Protein AF-A0A3A8ZUW0-F1 (afdb_monomer_lite)

Radius of gyration: 16.59 Å; chains: 1; bounding box: 39×33×48 Å

Structure (mmCIF, N/CA/C/O backbone):
data_AF-A0A3A8ZUW0-F1
#
_entry.id   AF-A0A3A8ZUW0-F1
#
loop_
_atom_site.group_PDB
_atom_site.id
_atom_site.type_symbol
_atom_site.label_atom_id
_atom_site.label_alt_id
_atom_site.label_comp_id
_atom_site.label_asym_id
_atom_site.label_entity_id
_atom_site.label_seq_id
_atom_site.pdbx_PDB_ins_code
_atom_site.Cartn_x
_atom_site.Cartn_y
_atom_site.Cartn_z
_atom_site.occupancy
_atom_site.B_iso_or_equiv
_atom_site.auth_seq_id
_atom_site.auth_comp_id
_atom_site.auth_asym_id
_atom_site.auth_atom_id
_atom_site.pdbx_PDB_model_num
ATOM 1 N N . MET A 1 1 ? -10.966 -3.319 -2.974 1.00 93.00 1 MET A N 1
ATOM 2 C CA . MET A 1 1 ? -10.684 -1.971 -3.517 1.00 93.00 1 MET A CA 1
ATOM 3 C C . MET A 1 1 ? -9.186 -1.749 -3.432 1.00 93.00 1 MET A C 1
ATOM 5 O O . MET A 1 1 ? -8.599 -2.218 -2.466 1.00 93.00 1 MET A O 1
ATOM 9 N N . ILE A 1 2 ? -8.582 -1.100 -4.422 1.00 94.94 2 ILE A N 1
ATOM 10 C CA . ILE A 1 2 ? -7.163 -0.735 -4.440 1.00 94.94 2 ILE A CA 1
ATOM 11 C C . ILE A 1 2 ? -7.090 0.783 -4.567 1.00 94.94 2 ILE A C 1
ATOM 13 O O . ILE A 1 2 ? -7.615 1.335 -5.532 1.00 94.94 2 ILE A O 1
ATOM 17 N N . PHE A 1 3 ? -6.463 1.436 -3.591 1.00 94.12 3 PHE A N 1
ATOM 18 C CA . PHE A 1 3 ? -6.189 2.869 -3.630 1.00 94.12 3 PHE A CA 1
ATOM 19 C C . PHE A 1 3 ? -4.842 3.101 -4.308 1.00 94.12 3 PHE A C 1
ATOM 21 O O . PHE A 1 3 ? -3.834 2.529 -3.894 1.00 94.12 3 PHE A O 1
ATOM 28 N N . VAL A 1 4 ? -4.818 3.937 -5.341 1.00 92.69 4 VAL A N 1
ATOM 29 C CA . VAL A 1 4 ? -3.590 4.313 -6.044 1.00 92.69 4 VAL A CA 1
ATOM 30 C C . VAL A 1 4 ? -3.193 5.713 -5.600 1.00 92.69 4 VAL A C 1
ATOM 32 O O . VAL A 1 4 ? -3.929 6.664 -5.848 1.00 92.69 4 VAL A O 1
ATOM 35 N N . GLY A 1 5 ? -2.033 5.824 -4.946 1.00 88.69 5 GLY A N 1
ATOM 36 C CA . GLY A 1 5 ? -1.488 7.099 -4.473 1.00 88.69 5 GLY A CA 1
ATOM 37 C C . GLY A 1 5 ? -1.365 8.121 -5.601 1.00 88.69 5 GLY A C 1
ATOM 38 O O . GLY A 1 5 ? -0.779 7.792 -6.631 1.00 88.69 5 GLY A O 1
ATOM 39 N N . GLU A 1 6 ? -1.863 9.338 -5.407 1.00 86.69 6 GLU A N 1
ATOM 40 C CA . GLU A 1 6 ? -1.878 10.402 -6.433 1.00 86.69 6 GLU A CA 1
ATOM 41 C C . GLU A 1 6 ? -0.591 11.242 -6.498 1.00 86.69 6 GLU A C 1
ATOM 43 O O . GLU A 1 6 ? -0.394 12.016 -7.428 1.00 86.69 6 GLU A O 1
ATOM 48 N N . GLU A 1 7 ? 0.323 11.066 -5.545 1.00 78.69 7 GLU A N 1
ATOM 49 C CA . GLU A 1 7 ? 1.562 11.845 -5.474 1.00 78.69 7 GLU A CA 1
ATOM 50 C C . GLU A 1 7 ? 2.503 11.567 -6.659 1.00 78.69 7 GLU A C 1
ATOM 52 O O . GLU A 1 7 ? 2.944 10.434 -6.883 1.00 78.69 7 GLU A O 1
ATOM 57 N N . ASP A 1 8 ? 2.857 12.625 -7.391 1.00 66.56 8 ASP A N 1
ATOM 58 C CA . ASP A 1 8 ? 3.585 12.534 -8.659 1.00 66.56 8 ASP A CA 1
ATOM 59 C C . ASP A 1 8 ? 5.100 12.773 -8.504 1.00 66.56 8 ASP A C 1
ATOM 61 O O . ASP A 1 8 ? 5.682 13.719 -9.028 1.00 66.56 8 ASP A O 1
ATOM 65 N N . LYS A 1 9 ? 5.748 11.939 -7.680 1.00 64.44 9 LYS A N 1
ATOM 66 C CA . LYS A 1 9 ? 7.218 11.934 -7.478 1.00 64.44 9 LYS A CA 1
ATOM 67 C C . LYS A 1 9 ? 7.886 10.627 -7.911 1.00 64.44 9 LYS A C 1
ATOM 69 O O . LYS A 1 9 ? 9.012 10.332 -7.516 1.00 64.44 9 LYS A O 1
ATOM 74 N N . SER A 1 10 ? 7.169 9.807 -8.667 1.00 66.44 10 SER A N 1
ATOM 75 C CA . SER A 1 10 ? 7.665 8.521 -9.148 1.00 66.44 10 SER A CA 1
ATOM 76 C C . SER A 1 10 ? 8.277 8.667 -10.544 1.00 66.44 10 SER A C 1
ATOM 78 O O . SER A 1 10 ? 8.087 9.671 -11.219 1.00 66.44 10 SER A O 1
ATOM 80 N N . VAL A 1 11 ? 8.986 7.627 -10.988 1.00 77.69 11 VAL A N 1
ATOM 81 C CA . VAL A 1 11 ? 9.423 7.456 -12.388 1.00 77.69 11 VAL A CA 1
ATOM 82 C C . VAL A 1 11 ? 8.224 7.432 -13.351 1.00 77.69 11 VAL A C 1
ATOM 84 O O . VAL A 1 11 ? 8.372 7.760 -14.520 1.00 77.69 11 VAL A O 1
ATOM 87 N N . PHE A 1 12 ? 7.045 7.065 -12.843 1.00 83.56 12 PHE A N 1
ATOM 88 C CA . PHE A 1 12 ? 5.787 6.990 -13.584 1.00 83.56 12 PHE A CA 1
ATOM 89 C C . PHE A 1 12 ? 4.775 7.968 -13.009 1.00 83.56 12 PHE A C 1
ATOM 91 O O . PHE A 1 12 ? 4.578 7.998 -11.785 1.00 83.56 12 PHE A O 1
ATOM 98 N N . SER A 1 13 ? 4.086 8.675 -13.899 1.00 88.88 13 SER A N 1
ATOM 99 C CA . SER A 1 13 ? 2.986 9.564 -13.554 1.00 88.88 13 SER A CA 1
ATOM 100 C C . SER A 1 13 ? 1.873 8.833 -12.805 1.00 88.88 13 SER A C 1
ATOM 102 O O . SER A 1 13 ? 1.730 7.605 -12.885 1.00 88.88 13 SER A O 1
ATOM 104 N N . PHE A 1 14 ? 1.034 9.579 -12.082 1.00 89.94 14 PHE A N 1
ATOM 105 C CA . PHE A 1 14 ? -0.174 9.001 -11.485 1.00 89.94 14 PHE A CA 1
ATOM 106 C C . PHE A 1 14 ? -1.032 8.265 -12.527 1.00 89.94 14 PHE A C 1
ATOM 108 O O . PHE A 1 14 ? -1.448 7.135 -12.274 1.00 89.94 14 PHE A O 1
ATOM 115 N N . MET A 1 15 ? -1.247 8.866 -13.703 1.00 90.12 15 MET A N 1
ATOM 116 C CA . MET A 1 15 ? -2.079 8.280 -14.760 1.00 90.12 15 MET A CA 1
ATOM 117 C C . MET A 1 15 ? -1.507 6.960 -15.281 1.00 90.12 15 MET A C 1
ATOM 119 O O . MET A 1 15 ? -2.253 5.995 -15.446 1.00 90.12 15 MET A O 1
ATOM 123 N N . GLU A 1 16 ? -0.189 6.881 -15.471 1.00 88.94 16 GLU A N 1
ATOM 124 C CA . GLU A 1 16 ? 0.477 5.640 -15.876 1.00 88.94 16 GLU A CA 1
ATOM 125 C C . GLU A 1 16 ? 0.349 4.566 -14.794 1.00 88.94 16 GLU A C 1
ATOM 127 O O . GLU A 1 16 ? -0.060 3.446 -15.090 1.00 88.94 16 GLU A O 1
ATOM 132 N N . ARG A 1 17 ? 0.617 4.896 -13.522 1.00 90.62 17 ARG A N 1
ATOM 133 C CA . ARG A 1 17 ? 0.465 3.935 -12.414 1.00 90.62 17 ARG A CA 1
ATOM 134 C C . ARG A 1 17 ? -0.975 3.458 -12.269 1.00 90.62 17 ARG A C 1
ATOM 136 O O . ARG A 1 17 ? -1.203 2.273 -12.043 1.00 90.62 17 ARG A O 1
ATOM 143 N N . PHE A 1 18 ? -1.940 4.363 -12.404 1.00 92.62 18 PHE A N 1
ATOM 144 C CA . PHE A 1 18 ? -3.357 4.031 -12.347 1.00 92.62 18 PHE A CA 1
ATOM 145 C C . PHE A 1 18 ? -3.736 3.052 -13.465 1.00 92.62 18 PHE A C 1
ATOM 147 O O . PHE A 1 18 ? -4.344 2.020 -13.187 1.00 92.62 18 PHE A O 1
ATOM 154 N N . ALA A 1 19 ? -3.304 3.317 -14.703 1.00 91.25 19 ALA A N 1
ATOM 155 C CA . ALA A 1 19 ? -3.510 2.415 -15.834 1.00 91.25 19 ALA A CA 1
ATOM 156 C C . ALA A 1 19 ? -2.835 1.048 -15.619 1.00 91.25 19 ALA A C 1
ATOM 158 O O . ALA A 1 19 ? -3.483 0.020 -15.801 1.00 91.25 19 ALA A O 1
ATOM 159 N N . MET A 1 20 ? -1.581 1.018 -15.146 1.00 91.38 20 MET A N 1
ATOM 160 C CA . MET A 1 20 ? -0.866 -0.229 -14.834 1.00 91.38 20 MET A CA 1
ATOM 161 C C . MET A 1 20 ? -1.621 -1.097 -13.823 1.00 91.38 20 MET A C 1
ATOM 163 O O . MET A 1 20 ? -1.702 -2.314 -13.997 1.00 91.38 20 MET A O 1
ATOM 167 N N . VAL A 1 21 ? -2.176 -0.489 -12.769 1.00 94.00 21 VAL A N 1
ATOM 168 C CA . VAL A 1 21 ? -2.947 -1.217 -11.754 1.00 94.00 21 VAL A CA 1
ATOM 169 C C . VAL A 1 21 ? -4.269 -1.715 -12.332 1.00 94.00 21 VAL A C 1
ATOM 171 O O . VAL A 1 21 ? -4.604 -2.872 -12.104 1.00 94.00 21 VAL A O 1
ATOM 174 N N . CYS A 1 22 ? -4.992 -0.889 -13.096 1.00 93.94 22 CYS A N 1
ATOM 175 C CA . CYS A 1 22 ? -6.234 -1.288 -13.767 1.00 93.94 22 CYS A CA 1
ATOM 176 C C . CYS A 1 22 ? -6.031 -2.494 -14.693 1.00 93.94 22 CYS A C 1
ATOM 178 O O . CYS A 1 22 ? -6.757 -3.477 -14.567 1.00 93.94 22 CYS A O 1
ATOM 180 N N . GLU A 1 23 ? -5.018 -2.455 -15.560 1.00 93.06 23 GLU A N 1
ATOM 181 C CA . GLU A 1 23 ? -4.684 -3.568 -16.457 1.00 93.06 23 GLU A CA 1
ATOM 182 C C . GLU A 1 23 ? -4.230 -4.812 -15.681 1.00 93.06 23 GLU A C 1
ATOM 184 O O . GLU A 1 23 ? -4.596 -5.936 -16.018 1.00 93.06 23 GLU A O 1
ATOM 189 N N . GLY A 1 24 ? -3.464 -4.630 -14.600 1.00 92.62 24 GLY A N 1
ATOM 190 C CA . GLY A 1 24 ? -2.982 -5.725 -13.756 1.00 92.62 24 GLY A CA 1
ATOM 191 C C . GLY A 1 24 ? -4.061 -6.459 -12.957 1.00 92.62 24 GLY A C 1
ATOM 192 O O . GLY A 1 24 ? -3.771 -7.529 -12.429 1.00 92.62 24 GLY A O 1
ATOM 193 N N . VAL A 1 25 ? -5.274 -5.908 -12.856 1.00 95.19 25 VAL A N 1
ATOM 194 C CA . VAL A 1 25 ? -6.410 -6.530 -12.149 1.00 95.19 25 VAL A CA 1
ATOM 195 C C . VAL A 1 25 ? -7.645 -6.688 -13.035 1.00 95.19 25 VAL A C 1
ATOM 197 O O . VAL A 1 25 ? -8.737 -6.932 -12.522 1.00 95.19 25 VAL A O 1
ATOM 200 N N . ALA A 1 26 ? -7.501 -6.536 -14.354 1.00 93.69 26 ALA A N 1
ATOM 201 C CA . ALA A 1 26 ? -8.621 -6.528 -15.295 1.00 93.69 26 ALA A CA 1
ATOM 202 C C . ALA A 1 26 ? -9.418 -7.849 -15.310 1.00 93.69 26 ALA A C 1
ATOM 204 O O . ALA A 1 26 ? -10.612 -7.859 -15.615 1.00 93.69 26 ALA A O 1
ATOM 205 N N . ASP A 1 27 ? -8.787 -8.966 -14.947 1.00 94.69 27 ASP A N 1
ATOM 206 C CA . ASP A 1 27 ? -9.412 -10.282 -14.803 1.00 94.69 27 ASP A CA 1
ATOM 207 C C . ASP A 1 27 ? -10.204 -10.445 -13.484 1.00 94.69 27 ASP A C 1
ATOM 209 O O . ASP A 1 27 ? -11.070 -11.322 -13.376 1.00 94.69 27 ASP A O 1
ATOM 213 N N . LEU A 1 28 ? -9.978 -9.572 -12.494 1.00 95.75 28 LEU A N 1
ATOM 214 C CA . LEU A 1 28 ? -10.591 -9.629 -11.165 1.00 95.75 28 LEU A CA 1
ATOM 215 C C . LEU A 1 28 ? -11.892 -8.814 -11.088 1.00 95.75 28 LEU A C 1
ATOM 217 O O . LEU A 1 28 ? -11.916 -7.623 -10.782 1.00 95.75 28 LEU A O 1
ATOM 221 N N . LYS A 1 29 ? -13.028 -9.496 -11.264 1.00 94.19 29 LYS A N 1
ATOM 222 C CA . LYS A 1 29 ? -14.373 -8.876 -11.304 1.00 94.19 29 LYS A CA 1
ATOM 223 C C . LYS A 1 29 ? -1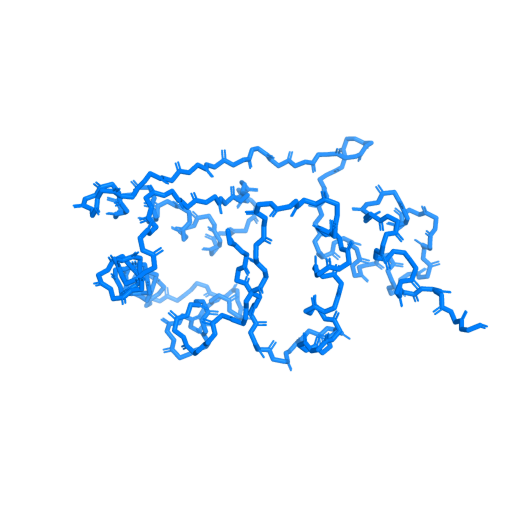4.813 -8.168 -10.013 1.00 94.19 29 LYS A C 1
ATOM 225 O O . LYS A 1 29 ? -15.739 -7.361 -10.041 1.00 94.19 29 LYS A O 1
ATOM 230 N N . ASN A 1 30 ? -14.209 -8.498 -8.875 1.00 94.94 30 ASN A N 1
ATOM 231 C CA . ASN A 1 30 ? -14.539 -7.958 -7.552 1.00 94.94 30 ASN A CA 1
ATOM 232 C C . ASN A 1 30 ? -13.539 -6.894 -7.064 1.00 94.94 30 ASN A C 1
ATOM 234 O O . ASN A 1 30 ? -13.614 -6.457 -5.912 1.00 94.94 30 ASN A O 1
ATOM 238 N N . VAL A 1 31 ? -12.614 -6.460 -7.922 1.00 96.12 31 VAL A N 1
ATOM 239 C CA . VAL A 1 31 ? -11.647 -5.409 -7.610 1.00 96.12 31 VAL A CA 1
ATOM 240 C C . VAL A 1 31 ? -12.093 -4.094 -8.244 1.00 96.12 31 VAL A C 1
ATOM 242 O O . VAL A 1 31 ? -12.530 -4.034 -9.386 1.00 96.12 31 VAL A O 1
ATOM 245 N N . LYS A 1 32 ? -11.995 -3.014 -7.468 1.00 95.44 32 LYS A N 1
ATOM 246 C CA . LYS A 1 32 ? -12.160 -1.636 -7.942 1.00 95.44 32 LYS A CA 1
ATOM 247 C C . LYS A 1 32 ? -10.878 -0.881 -7.655 1.00 95.44 32 LYS A C 1
ATOM 249 O O . LYS A 1 32 ? -10.436 -0.896 -6.503 1.00 95.44 32 LYS A O 1
ATOM 254 N N . VAL A 1 33 ? -10.324 -0.240 -8.673 1.00 96.38 33 VAL A N 1
ATOM 255 C CA . VAL A 1 33 ? -9.168 0.652 -8.565 1.00 96.38 33 VAL A CA 1
ATOM 256 C C . VAL A 1 33 ? -9.692 2.077 -8.436 1.00 96.38 33 VAL A C 1
ATOM 258 O O . VAL A 1 33 ? -10.562 2.485 -9.204 1.00 96.38 33 VAL A O 1
ATOM 261 N N . VAL A 1 34 ? -9.220 2.809 -7.433 1.00 94.94 34 VAL A N 1
ATOM 262 C CA . VAL A 1 34 ? -9.654 4.180 -7.154 1.00 94.94 34 VAL A CA 1
ATOM 263 C C . VAL A 1 34 ? -8.446 5.063 -6.831 1.00 94.94 34 VAL A C 1
ATOM 265 O O . VAL A 1 34 ? -7.458 4.561 -6.288 1.00 94.94 34 VAL A O 1
ATOM 268 N N . PRO A 1 35 ? -8.495 6.367 -7.145 1.00 93.50 35 PRO A N 1
ATOM 269 C CA . PRO A 1 35 ? -7.514 7.319 -6.636 1.00 93.50 35 PRO A CA 1
ATOM 270 C C . PRO A 1 35 ? -7.529 7.335 -5.101 1.00 93.50 35 PRO A C 1
ATOM 272 O O . PRO A 1 35 ? -8.576 7.130 -4.481 1.00 93.50 35 PRO A O 1
ATOM 275 N N . SER A 1 36 ? -6.370 7.544 -4.477 1.00 90.38 36 SER A N 1
ATOM 276 C CA . SER A 1 36 ? -6.246 7.589 -3.014 1.00 90.38 36 SER A CA 1
ATOM 277 C C . SER A 1 36 ? -6.883 8.829 -2.386 1.00 90.38 36 SER A C 1
ATOM 279 O O . SER A 1 36 ? -7.172 8.834 -1.189 1.00 90.38 36 SER A O 1
ATOM 281 N N . GLY A 1 37 ? -7.066 9.896 -3.161 1.00 87.12 37 GLY A N 1
ATOM 282 C CA . GLY A 1 37 ? -7.322 11.224 -2.638 1.00 87.12 37 GLY A CA 1
ATOM 283 C C . GLY A 1 37 ? -6.135 11.763 -1.828 1.00 87.12 37 GLY A C 1
ATOM 284 O O . GLY A 1 37 ? -5.075 11.131 -1.737 1.00 87.12 37 GLY A O 1
ATOM 285 N N . PRO A 1 38 ? -6.322 12.923 -1.177 1.00 83.50 38 PRO A N 1
ATOM 286 C CA . PRO A 1 38 ? -5.280 13.590 -0.401 1.00 83.50 38 PRO A CA 1
ATOM 287 C C . PRO A 1 38 ? -5.175 13.092 1.052 1.00 83.50 38 PRO A C 1
ATOM 289 O O . PRO A 1 38 ? -4.454 13.695 1.841 1.00 83.50 38 PRO A O 1
ATOM 292 N N . PHE A 1 39 ? -5.893 12.030 1.433 1.00 80.69 39 PHE A N 1
ATOM 293 C CA . PHE A 1 39 ? -6.041 11.614 2.838 1.00 80.69 39 PHE A CA 1
ATOM 294 C C . PHE A 1 39 ? -5.631 10.164 3.131 1.00 80.69 39 PHE A C 1
ATOM 296 O O . PHE A 1 39 ? -5.874 9.675 4.230 1.00 80.69 39 PHE A O 1
ATOM 303 N N . ILE A 1 40 ? -5.062 9.454 2.156 1.00 84.19 40 ILE A N 1
ATOM 304 C CA . ILE A 1 40 ? -4.516 8.107 2.356 1.00 84.19 40 ILE A CA 1
ATOM 305 C C . ILE A 1 40 ? -3.051 8.155 1.952 1.00 84.19 40 ILE A C 1
ATOM 307 O O . ILE A 1 40 ? -2.774 8.260 0.756 1.00 84.19 40 ILE A O 1
ATOM 311 N N . LEU A 1 41 ? -2.137 8.052 2.927 1.00 77.75 41 LEU A N 1
ATOM 312 C CA . LEU A 1 41 ? -0.690 8.050 2.676 1.00 77.75 41 LEU A CA 1
ATOM 313 C C . LEU A 1 41 ? -0.264 9.219 1.770 1.00 77.75 41 LEU A C 1
ATOM 315 O O . LEU A 1 41 ? 0.433 9.020 0.775 1.00 77.75 41 LEU A O 1
ATOM 319 N N . SER A 1 42 ? -0.740 10.432 2.062 1.00 79.12 42 SER A N 1
ATOM 320 C CA . SER A 1 42 ? -0.384 11.637 1.306 1.00 79.12 42 SER A CA 1
ATOM 321 C C . SER A 1 42 ? 0.729 12.401 2.012 1.00 79.12 42 SER A C 1
ATOM 323 O O . SER A 1 42 ? 0.973 12.201 3.200 1.00 79.12 42 SER A O 1
ATOM 325 N N . ARG A 1 43 ? 1.397 13.333 1.319 1.00 73.12 43 ARG A N 1
ATOM 326 C CA . ARG A 1 43 ? 2.389 14.187 1.998 1.00 73.12 43 ARG A CA 1
ATOM 327 C C . ARG A 1 43 ? 1.793 15.054 3.092 1.00 73.12 43 ARG A C 1
ATOM 329 O O . ARG A 1 43 ? 2.525 15.503 3.964 1.00 73.12 43 ARG A O 1
ATOM 336 N N . THR A 1 44 ? 0.505 15.356 2.996 1.00 73.88 44 THR A N 1
ATOM 337 C CA . THR A 1 44 ? -0.172 16.212 3.966 1.00 73.88 44 THR A CA 1
ATOM 338 C C . THR A 1 44 ? -0.478 15.453 5.251 1.00 73.88 44 THR A C 1
ATOM 340 O O . THR A 1 44 ? -0.450 16.068 6.310 1.00 73.88 44 THR A O 1
ATOM 343 N N . SER A 1 45 ? -0.757 14.148 5.170 1.00 71.06 45 SER A N 1
ATOM 344 C CA . SER A 1 45 ? -1.050 13.321 6.344 1.00 71.06 45 SER A CA 1
ATOM 345 C C . SER A 1 45 ? 0.171 12.592 6.901 1.00 71.06 45 SER A C 1
ATOM 347 O O . SER A 1 45 ? 0.220 12.350 8.101 1.00 71.06 45 SER A O 1
ATOM 349 N N . PHE A 1 46 ? 1.144 12.241 6.053 1.00 76.62 46 PHE A N 1
ATOM 350 C CA . PHE A 1 46 ? 2.304 11.449 6.452 1.00 76.62 46 PHE A CA 1
ATOM 351 C C . PHE A 1 46 ? 3.547 11.760 5.584 1.00 76.62 46 PHE A C 1
ATOM 353 O O . PHE A 1 46 ? 3.889 11.004 4.664 1.00 76.62 46 PHE A O 1
ATOM 360 N N . PRO A 1 47 ? 4.216 12.906 5.809 1.00 74.69 47 PRO A N 1
ATOM 361 C CA . PRO A 1 47 ? 5.343 13.352 4.988 1.00 74.69 47 PRO A CA 1
ATOM 362 C C . PRO A 1 47 ? 6.562 12.413 5.038 1.00 74.69 47 PRO A C 1
ATOM 364 O O . PRO A 1 47 ? 7.204 12.199 4.005 1.00 74.69 47 PRO A O 1
ATOM 367 N N . GLU A 1 48 ? 6.857 11.809 6.187 1.00 76.56 48 GLU A N 1
ATOM 368 C CA . GLU A 1 48 ? 8.007 10.930 6.441 1.00 76.56 48 GLU A CA 1
ATOM 369 C C . GLU A 1 48 ? 7.999 9.695 5.539 1.00 76.56 48 GLU A C 1
ATOM 371 O O . GLU A 1 48 ? 9.055 9.241 5.097 1.00 76.56 48 GLU A O 1
ATOM 376 N N . TYR A 1 49 ? 6.815 9.200 5.164 1.00 72.94 49 TYR A N 1
ATOM 377 C CA . TYR A 1 49 ? 6.665 8.109 4.197 1.00 72.94 49 TYR A CA 1
ATOM 378 C C . TYR A 1 49 ? 7.358 8.401 2.861 1.00 72.94 49 TYR A C 1
ATOM 380 O O . TYR A 1 49 ? 7.925 7.511 2.225 1.00 72.94 49 TYR A O 1
ATOM 388 N N . PHE A 1 50 ? 7.326 9.663 2.430 1.00 71.62 50 PHE A N 1
ATOM 389 C CA . PHE A 1 50 ? 7.870 10.083 1.142 1.00 71.62 50 PHE A CA 1
ATOM 390 C C . PHE A 1 50 ? 9.359 10.394 1.192 1.00 71.62 50 PHE A C 1
ATOM 392 O O . PHE A 1 50 ? 10.036 10.232 0.177 1.00 71.62 50 PHE A O 1
ATOM 399 N N . PHE A 1 51 ? 9.858 10.850 2.339 1.00 71.62 51 PHE A N 1
ATOM 400 C CA . PHE A 1 51 ? 11.282 11.119 2.532 1.00 71.62 51 PHE A CA 1
ATOM 401 C C . PHE A 1 51 ? 12.046 9.878 3.003 1.00 71.62 51 PHE A C 1
ATOM 403 O O . PHE A 1 51 ? 13.257 9.812 2.826 1.00 71.62 51 PHE A O 1
ATOM 410 N N . LYS A 1 52 ? 11.335 8.864 3.519 1.00 68.00 52 LYS A N 1
ATOM 411 C CA . LYS A 1 52 ? 11.912 7.692 4.192 1.00 68.00 52 LYS A CA 1
ATOM 412 C C . LYS A 1 52 ? 12.880 8.084 5.309 1.00 68.00 52 LYS A C 1
ATOM 414 O O . LYS A 1 52 ? 13.863 7.391 5.566 1.00 68.00 52 LYS A O 1
ATOM 419 N N . GLU A 1 53 ? 12.591 9.199 5.963 1.00 71.31 53 GLU A N 1
ATOM 420 C CA . GLU A 1 53 ? 13.346 9.713 7.094 1.00 71.31 53 GLU A CA 1
ATOM 421 C C . GLU A 1 53 ? 12.509 9.496 8.348 1.00 71.31 53 GLU A C 1
ATOM 423 O O . GLU A 1 53 ? 11.329 9.827 8.378 1.00 71.31 53 GLU A O 1
ATOM 428 N N . SER A 1 54 ? 13.107 8.890 9.370 1.00 65.81 54 SER A N 1
ATOM 429 C CA . SER A 1 54 ? 12.502 8.826 10.696 1.00 65.81 54 SER A CA 1
ATOM 430 C C . SER A 1 54 ? 12.909 10.074 11.468 1.00 65.81 54 SER A C 1
ATOM 432 O O . SER A 1 54 ? 14.093 10.233 11.784 1.00 65.81 54 SER A O 1
ATOM 434 N N . ASP A 1 55 ? 11.951 10.931 11.783 1.00 76.06 55 ASP A N 1
ATOM 435 C CA . ASP A 1 55 ? 12.131 12.039 12.713 1.00 76.06 55 ASP A CA 1
ATOM 436 C C . ASP A 1 55 ? 11.356 11.779 14.017 1.00 76.06 55 ASP A C 1
ATOM 438 O O . ASP A 1 55 ? 10.942 10.652 14.302 1.00 76.06 55 ASP A O 1
ATOM 442 N N . ALA A 1 56 ? 11.238 12.803 14.861 1.00 76.94 56 ALA A N 1
ATOM 443 C CA . ALA A 1 56 ? 10.519 12.693 16.125 1.00 76.94 56 ALA A CA 1
ATOM 444 C C . ALA A 1 56 ? 8.995 12.563 15.942 1.00 76.94 56 ALA A C 1
ATOM 446 O O . ALA A 1 56 ? 8.328 12.085 16.861 1.00 76.94 56 ALA A O 1
ATOM 447 N N . ASP A 1 57 ? 8.468 12.943 14.776 1.00 82.25 57 ASP A N 1
ATOM 448 C CA . ASP A 1 57 ? 7.037 13.097 14.514 1.00 82.25 57 ASP A CA 1
ATOM 449 C C . ASP A 1 57 ? 6.444 11.863 13.809 1.00 82.25 57 ASP A C 1
ATOM 451 O O . ASP A 1 57 ? 5.228 11.660 13.847 1.00 82.25 57 ASP A O 1
ATOM 455 N N . ILE A 1 58 ? 7.292 10.971 13.269 1.00 83.25 58 ILE A N 1
ATOM 456 C CA . ILE A 1 58 ? 6.882 9.757 12.543 1.00 83.25 58 ILE A CA 1
ATOM 457 C C . ILE A 1 58 ? 5.792 8.954 13.260 1.00 83.25 58 ILE A C 1
ATOM 459 O O . ILE A 1 58 ? 4.831 8.532 12.624 1.00 83.25 58 ILE A O 1
ATOM 463 N N . VAL A 1 59 ? 5.906 8.742 14.575 1.00 85.62 59 VAL A N 1
ATOM 464 C CA . VAL A 1 59 ? 4.922 7.947 15.326 1.00 85.62 59 VAL A CA 1
ATOM 465 C C . VAL A 1 59 ? 3.573 8.658 15.332 1.00 85.62 59 VAL A C 1
ATOM 467 O O . VAL A 1 59 ? 2.563 8.046 14.997 1.00 85.62 59 VAL A O 1
ATOM 470 N N . GLU A 1 60 ? 3.550 9.948 15.660 1.00 87.62 60 GLU A N 1
ATOM 471 C CA . GLU A 1 60 ? 2.319 10.736 15.710 1.00 87.62 60 GLU A CA 1
ATOM 472 C C . GLU A 1 60 ? 1.660 10.832 14.327 1.00 87.62 60 GLU A C 1
ATOM 474 O O . GLU A 1 60 ? 0.459 10.591 14.198 1.00 87.62 60 GLU A O 1
ATOM 479 N N . ASN A 1 61 ? 2.437 11.089 13.273 1.00 88.81 61 ASN A N 1
ATOM 480 C CA . ASN A 1 61 ? 1.921 11.198 11.908 1.00 88.81 61 ASN A CA 1
ATOM 481 C C . ASN A 1 61 ? 1.382 9.860 11.377 1.00 88.81 61 ASN A C 1
ATOM 483 O O . ASN A 1 61 ? 0.291 9.819 10.800 1.00 88.81 61 ASN A O 1
ATOM 487 N N . VAL A 1 62 ? 2.075 8.748 11.648 1.00 89.94 62 VAL A N 1
ATOM 488 C CA . VAL A 1 62 ? 1.588 7.388 11.357 1.00 89.94 62 VAL A CA 1
ATOM 489 C C . VAL A 1 62 ? 0.252 7.131 12.061 1.00 89.94 62 VAL A C 1
ATOM 491 O O . VAL A 1 62 ? -0.708 6.679 11.430 1.00 89.94 62 VAL A O 1
ATOM 494 N N . GLU A 1 63 ? 0.171 7.398 13.368 1.00 92.44 63 GLU A N 1
ATOM 495 C CA . GLU A 1 63 ? -1.046 7.146 14.143 1.00 92.44 63 GLU A CA 1
ATOM 496 C C . GLU A 1 63 ? -2.213 8.026 13.678 1.00 92.44 63 GLU A C 1
ATOM 498 O O . GLU A 1 63 ? -3.339 7.529 13.568 1.00 92.44 63 GLU A O 1
ATOM 503 N N . ASN A 1 64 ? -1.951 9.294 13.349 1.00 92.00 64 ASN A N 1
ATOM 504 C CA . ASN A 1 64 ? -2.942 10.238 12.839 1.00 92.00 64 ASN A CA 1
ATOM 505 C C . ASN A 1 64 ? -3.499 9.807 11.474 1.00 92.00 64 ASN A C 1
ATOM 507 O O . ASN A 1 64 ? -4.720 9.769 11.305 1.00 92.00 64 ASN A O 1
ATOM 511 N N . ASP A 1 65 ? -2.644 9.427 10.517 1.00 92.31 65 ASP A N 1
ATOM 512 C CA . ASP A 1 65 ? -3.072 8.957 9.190 1.00 92.31 65 ASP A CA 1
ATOM 513 C C . ASP A 1 65 ? -3.938 7.686 9.292 1.00 92.31 65 ASP A C 1
ATOM 515 O O . ASP A 1 65 ? -5.028 7.608 8.714 1.00 92.31 65 ASP A O 1
ATOM 519 N N . ILE A 1 66 ? -3.511 6.709 10.101 1.00 95.06 66 ILE A N 1
ATOM 520 C CA . ILE A 1 66 ? -4.248 5.450 10.291 1.00 95.06 66 ILE A CA 1
ATOM 521 C C . ILE A 1 66 ? -5.576 5.689 11.016 1.00 95.06 66 ILE A C 1
ATOM 523 O O . ILE A 1 66 ? -6.594 5.102 10.637 1.00 95.06 66 ILE A O 1
ATOM 527 N N . THR A 1 67 ? -5.584 6.545 12.039 1.00 95.62 67 THR A N 1
ATOM 528 C CA . THR A 1 67 ? -6.797 6.882 12.797 1.00 95.62 67 THR A CA 1
ATOM 529 C C . THR A 1 67 ? -7.794 7.623 11.916 1.00 95.62 67 THR A C 1
ATOM 531 O O . THR A 1 67 ? -8.960 7.234 11.860 1.00 95.62 67 THR A O 1
ATOM 534 N N . PHE A 1 68 ? -7.341 8.609 11.137 1.00 94.44 68 PHE A N 1
ATOM 535 C CA . PHE A 1 68 ? -8.193 9.309 10.180 1.00 94.44 68 PHE A CA 1
ATOM 536 C C . PHE A 1 68 ? -8.807 8.338 9.166 1.00 94.44 68 PHE A C 1
ATOM 538 O O . PHE A 1 68 ? -10.016 8.374 8.925 1.00 94.44 68 PHE A O 1
ATOM 545 N N . PHE A 1 69 ? -8.009 7.422 8.607 1.00 95.06 69 PHE A N 1
ATOM 546 C CA . PHE A 1 69 ? -8.522 6.384 7.717 1.00 95.06 69 PHE A CA 1
ATOM 547 C C . PHE A 1 69 ? -9.614 5.544 8.398 1.00 95.06 69 PHE A C 1
ATOM 549 O O . PHE A 1 69 ? -10.688 5.347 7.820 1.00 95.06 69 PHE A O 1
ATOM 556 N N . ALA A 1 70 ? -9.363 5.074 9.621 1.00 96.94 70 ALA A N 1
ATOM 557 C CA . ALA A 1 70 ? -10.272 4.202 10.356 1.00 96.94 70 ALA A CA 1
ATOM 558 C C . ALA A 1 70 ? -11.582 4.897 10.770 1.00 96.94 70 ALA A C 1
ATOM 560 O O . ALA A 1 70 ? -12.644 4.282 10.716 1.00 96.94 70 ALA A O 1
ATOM 561 N N . GLU A 1 71 ? -11.531 6.181 11.127 1.00 96.50 71 GLU A N 1
ATOM 562 C CA . GLU A 1 71 ? -12.699 6.952 11.570 1.00 96.50 71 GLU A CA 1
ATOM 563 C C . GLU A 1 71 ? -13.497 7.576 10.420 1.00 96.50 71 GLU A C 1
ATOM 565 O O . GLU A 1 71 ? -14.719 7.728 10.510 1.00 96.50 71 GLU A O 1
ATOM 570 N N . ARG A 1 72 ? -12.818 7.997 9.346 1.00 94.94 72 ARG A N 1
ATOM 571 C CA . ARG A 1 72 ? -13.398 8.882 8.322 1.00 94.94 72 ARG A CA 1
ATOM 572 C C . ARG A 1 72 ? -13.513 8.255 6.946 1.00 94.94 72 ARG A C 1
ATOM 574 O O . ARG A 1 72 ? -14.358 8.699 6.181 1.00 94.94 72 ARG A O 1
ATOM 581 N N . ILE A 1 73 ? -12.703 7.255 6.607 1.00 94.06 73 ILE A N 1
ATOM 582 C CA . ILE A 1 73 ? -12.699 6.664 5.260 1.00 94.06 73 ILE A CA 1
ATOM 583 C C . ILE A 1 73 ? -13.340 5.281 5.289 1.00 94.06 73 ILE A C 1
ATOM 585 O O . ILE A 1 73 ? -14.302 5.021 4.562 1.00 94.06 73 ILE A O 1
ATOM 589 N N . ALA A 1 74 ? -12.843 4.405 6.160 1.00 96.00 74 ALA A N 1
ATOM 590 C CA . ALA A 1 74 ? -13.282 3.021 6.235 1.00 96.00 74 ALA A CA 1
ATOM 591 C C . ALA A 1 74 ? -14.800 2.863 6.463 1.00 96.00 74 ALA A C 1
ATOM 593 O O . ALA A 1 74 ? -15.404 2.083 5.723 1.00 96.00 74 ALA A O 1
ATOM 594 N N . PRO A 1 75 ? -15.470 3.624 7.357 1.00 95.94 75 PRO A N 1
ATOM 595 C CA . PRO A 1 75 ? -16.907 3.464 7.585 1.00 95.94 75 PRO A CA 1
ATOM 596 C C . PRO A 1 75 ? -17.749 3.873 6.371 1.00 95.94 75 PRO A C 1
ATOM 598 O O . PRO A 1 75 ? -18.678 3.162 5.992 1.00 95.94 75 PRO A O 1
ATOM 601 N N . TYR A 1 76 ? -17.392 4.978 5.706 1.00 94.94 76 TYR A N 1
ATOM 602 C CA . TYR A 1 76 ? -18.109 5.463 4.520 1.00 94.94 76 TYR A CA 1
ATOM 603 C C . TYR A 1 76 ? -17.996 4.502 3.334 1.00 94.94 76 TYR A C 1
ATOM 605 O O . TYR A 1 76 ? -18.911 4.417 2.518 1.00 94.94 76 TYR A O 1
ATOM 613 N N . LEU A 1 77 ? -16.889 3.765 3.249 1.00 94.12 77 LEU A N 1
ATOM 614 C CA . LEU A 1 77 ? -16.645 2.769 2.208 1.00 94.12 77 LEU A CA 1
ATOM 615 C C . LEU A 1 77 ? -16.983 1.336 2.648 1.00 94.12 77 LEU A C 1
ATOM 617 O O . LEU A 1 77 ? -16.792 0.408 1.864 1.00 94.12 77 LEU A O 1
ATOM 621 N N . SER A 1 78 ? -17.496 1.154 3.873 1.00 95.88 78 SER A N 1
ATOM 622 C CA . SER A 1 78 ? -17.792 -0.157 4.471 1.00 95.88 78 SER A CA 1
ATOM 623 C C . SER A 1 78 ? -16.595 -1.122 4.440 1.00 95.88 78 SER A C 1
ATOM 625 O O . SER A 1 78 ? -16.730 -2.300 4.115 1.00 95.88 78 SER A O 1
ATOM 627 N N . ILE A 1 79 ? -15.399 -0.613 4.747 1.00 96.62 79 ILE A N 1
ATOM 628 C CA . ILE A 1 79 ? -14.159 -1.392 4.789 1.00 96.62 79 ILE A CA 1
ATOM 629 C C . ILE A 1 79 ? -14.031 -2.057 6.160 1.00 96.62 79 ILE A C 1
ATOM 631 O O . ILE A 1 79 ? -13.920 -1.372 7.170 1.00 96.62 79 ILE A O 1
ATOM 635 N N . SER A 1 80 ? -13.981 -3.388 6.175 1.00 97.50 80 SER A N 1
ATOM 636 C CA . SER A 1 80 ? -13.709 -4.204 7.369 1.00 97.50 80 SER A CA 1
ATOM 637 C C . SER A 1 80 ? -12.363 -4.932 7.323 1.00 97.50 80 SER A C 1
ATOM 639 O O . SER A 1 80 ? -11.939 -5.487 8.329 1.00 97.50 80 SER A O 1
ATOM 641 N N . TYR A 1 81 ? -11.671 -4.910 6.180 1.00 97.75 81 TYR A N 1
ATOM 642 C CA . TYR A 1 81 ? -10.363 -5.539 5.988 1.00 97.75 81 TYR A CA 1
ATOM 643 C C . TYR A 1 81 ? -9.408 -4.578 5.285 1.00 97.75 81 TYR A C 1
ATOM 645 O O . TYR A 1 81 ? -9.773 -3.961 4.280 1.00 97.75 81 TYR A O 1
ATOM 653 N N . ARG A 1 82 ? -8.165 -4.497 5.762 1.00 97.00 82 ARG A N 1
ATOM 654 C CA . ARG A 1 82 ? -7.069 -3.794 5.086 1.00 97.00 82 ARG A CA 1
ATOM 655 C C . ARG A 1 82 ? -5.940 -4.778 4.810 1.00 97.00 82 ARG A C 1
ATOM 657 O O . ARG A 1 82 ? -5.445 -5.417 5.727 1.00 97.00 82 ARG A O 1
ATOM 664 N N . PHE A 1 83 ? -5.536 -4.888 3.549 1.00 95.88 83 PHE A N 1
ATOM 665 C CA . PHE A 1 83 ? -4.456 -5.776 3.121 1.00 95.88 83 PHE A CA 1
ATOM 666 C C . PHE A 1 83 ? -3.175 -4.970 2.935 1.00 95.88 83 PHE A C 1
ATOM 668 O O . PHE A 1 83 ? -3.213 -3.913 2.302 1.00 95.88 83 PHE A O 1
ATOM 675 N N . VAL A 1 84 ? -2.058 -5.465 3.463 1.00 93.50 84 VAL A N 1
ATOM 676 C CA . VAL A 1 84 ? -0.736 -4.836 3.321 1.00 93.50 84 VAL A CA 1
ATOM 677 C C . VAL A 1 84 ? 0.326 -5.886 3.035 1.00 93.50 84 VAL A C 1
ATOM 679 O O . VAL A 1 84 ? 0.172 -7.041 3.418 1.00 93.50 84 VAL A O 1
ATOM 682 N N . GLY A 1 85 ? 1.391 -5.500 2.337 1.00 91.38 85 GLY A N 1
ATOM 683 C CA . GLY A 1 85 ? 2.568 -6.350 2.182 1.00 91.38 85 GLY A CA 1
ATOM 684 C C . GLY A 1 85 ? 3.481 -6.243 3.400 1.00 91.38 85 GLY A C 1
ATOM 685 O O . GLY A 1 85 ? 3.594 -5.177 4.006 1.00 91.38 85 GLY A O 1
ATOM 686 N N . GLU A 1 86 ? 4.138 -7.343 3.740 1.00 89.88 86 GLU A N 1
ATOM 687 C CA . GLU A 1 86 ? 5.217 -7.362 4.721 1.00 89.88 86 GLU A CA 1
ATOM 688 C C . GLU A 1 86 ? 6.447 -6.602 4.187 1.00 89.88 86 GLU A C 1
ATOM 690 O O . GLU A 1 86 ? 6.918 -6.862 3.076 1.00 89.88 86 GLU A O 1
ATOM 695 N N . GLU A 1 87 ? 6.996 -5.675 4.976 1.00 82.69 87 GLU A N 1
ATOM 696 C CA . GLU A 1 87 ? 8.159 -4.871 4.579 1.00 82.69 87 GLU A CA 1
ATOM 697 C C . GLU A 1 87 ? 9.120 -4.650 5.769 1.00 82.69 87 GLU A C 1
ATOM 699 O O . GLU A 1 87 ? 9.257 -3.535 6.267 1.00 82.69 87 GLU A O 1
ATOM 704 N N . PRO A 1 88 ? 9.827 -5.694 6.243 1.00 76.25 88 PRO A N 1
ATOM 705 C CA . PRO A 1 88 ? 10.636 -5.606 7.465 1.00 76.25 88 PRO A CA 1
ATOM 706 C C . PRO A 1 88 ? 11.937 -4.809 7.275 1.00 76.25 88 PRO A C 1
ATOM 708 O O . PRO A 1 88 ? 12.575 -4.412 8.246 1.00 76.25 88 PRO A O 1
ATOM 711 N N . ASN A 1 89 ? 12.344 -4.580 6.023 1.00 80.44 89 ASN A N 1
ATOM 712 C CA . ASN A 1 89 ? 13.610 -3.931 5.672 1.00 80.44 89 ASN A CA 1
ATOM 713 C C . ASN A 1 89 ? 13.482 -2.408 5.480 1.00 80.44 89 ASN A C 1
ATOM 715 O O . ASN A 1 89 ? 14.491 -1.738 5.272 1.00 80.44 89 ASN A O 1
ATOM 719 N N . ASP A 1 90 ? 12.263 -1.865 5.516 1.00 83.50 90 ASP A N 1
ATOM 720 C CA . ASP A 1 90 ? 11.985 -0.430 5.442 1.00 83.50 90 ASP A CA 1
ATOM 721 C C . ASP A 1 90 ? 11.405 0.003 6.790 1.00 83.50 90 ASP A C 1
ATOM 723 O O . ASP A 1 90 ? 10.264 -0.319 7.114 1.00 83.50 90 ASP A O 1
ATOM 727 N N . SER A 1 91 ? 12.211 0.684 7.607 1.00 84.44 91 SER A N 1
ATOM 728 C CA . SER A 1 91 ? 11.843 1.023 8.988 1.00 84.44 91 SER A CA 1
ATOM 729 C C . SER A 1 91 ? 10.563 1.858 9.073 1.00 84.44 91 SER A C 1
ATOM 731 O O . SER A 1 91 ? 9.742 1.612 9.955 1.00 84.44 91 SER A O 1
ATOM 733 N N . VAL A 1 92 ? 10.364 2.792 8.138 1.00 85.38 92 VAL A N 1
ATOM 734 C CA . VAL A 1 92 ? 9.180 3.663 8.075 1.00 85.38 92 VAL A CA 1
ATOM 735 C C . VAL A 1 92 ? 7.931 2.853 7.729 1.00 85.38 92 VAL A C 1
ATOM 737 O O . VAL A 1 92 ? 6.904 2.963 8.397 1.00 85.38 92 VAL A O 1
ATOM 740 N N . THR A 1 93 ? 8.019 1.988 6.716 1.00 86.25 93 THR A N 1
ATOM 741 C CA . THR A 1 93 ? 6.896 1.130 6.307 1.00 86.25 93 THR A CA 1
ATOM 742 C C . THR A 1 93 ? 6.565 0.097 7.383 1.00 86.25 93 THR A C 1
ATOM 744 O O . THR A 1 93 ? 5.392 -0.157 7.660 1.00 86.25 93 THR A O 1
ATOM 747 N N . ASN A 1 94 ? 7.583 -0.468 8.033 1.00 89.00 94 ASN A N 1
ATOM 748 C CA . ASN A 1 94 ? 7.398 -1.409 9.127 1.00 89.00 94 ASN A CA 1
ATOM 749 C C . ASN A 1 94 ? 6.699 -0.755 10.331 1.00 89.00 94 ASN A C 1
ATOM 751 O O . ASN A 1 94 ? 5.770 -1.349 10.874 1.00 89.00 94 ASN A O 1
ATOM 755 N N . GLU A 1 95 ? 7.076 0.471 10.716 1.00 89.44 95 GLU A N 1
ATOM 756 C CA . GLU A 1 95 ? 6.378 1.212 11.779 1.00 89.44 95 GLU A CA 1
ATOM 757 C C . GLU A 1 95 ? 4.906 1.449 11.419 1.00 89.44 95 GLU A C 1
ATOM 759 O O . GLU A 1 95 ? 4.017 1.192 12.232 1.00 89.44 95 GLU A O 1
ATOM 764 N N . TYR A 1 96 ? 4.623 1.827 10.170 1.00 91.88 96 TYR A N 1
ATOM 765 C CA . TYR A 1 96 ? 3.250 1.995 9.693 1.00 91.88 96 TYR A CA 1
ATOM 766 C C . TYR A 1 96 ? 2.446 0.679 9.779 1.00 91.88 96 TYR A C 1
ATOM 768 O O . TYR A 1 96 ? 1.313 0.672 10.273 1.00 91.88 96 TYR A O 1
ATOM 776 N N . ASN A 1 97 ? 3.032 -0.465 9.396 1.00 94.06 97 ASN A N 1
A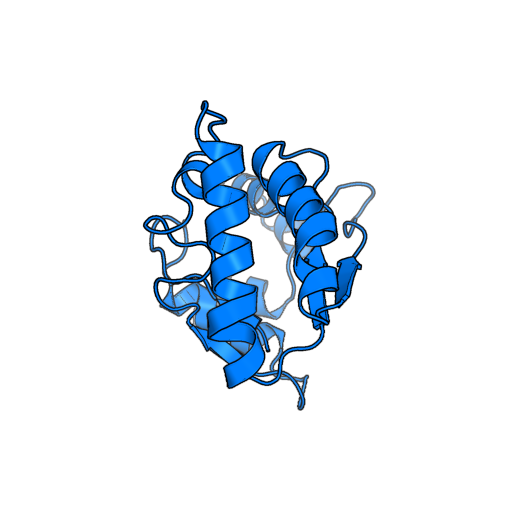TOM 777 C CA . ASN A 1 97 ? 2.406 -1.785 9.561 1.00 94.06 97 ASN A CA 1
ATOM 778 C C . ASN A 1 97 ? 2.145 -2.131 11.037 1.00 94.06 97 ASN A C 1
ATOM 780 O O . ASN A 1 97 ? 1.058 -2.611 11.376 1.00 94.06 97 ASN A O 1
ATOM 784 N N . LEU A 1 98 ? 3.105 -1.872 11.930 1.00 93.81 98 LEU A N 1
ATOM 785 C CA . LEU A 1 98 ? 2.958 -2.112 13.370 1.00 93.81 98 LEU A CA 1
ATOM 786 C C . LEU A 1 98 ? 1.861 -1.237 13.990 1.00 93.81 98 LEU A C 1
ATOM 788 O O . LEU A 1 98 ? 1.039 -1.730 14.770 1.00 93.81 98 LEU A O 1
ATOM 792 N N . ALA A 1 99 ? 1.795 0.038 13.614 1.00 95.00 99 ALA A N 1
ATOM 793 C CA . ALA A 1 99 ? 0.741 0.941 14.053 1.00 95.00 99 ALA A CA 1
ATOM 794 C C . ALA A 1 99 ? -0.637 0.499 13.540 1.00 95.00 99 ALA A C 1
ATOM 796 O O . ALA A 1 99 ? -1.596 0.463 14.315 1.00 95.00 99 ALA A O 1
ATOM 797 N N . MET A 1 100 ? -0.749 0.047 12.284 1.00 96.69 100 MET A N 1
ATOM 798 C CA . MET A 1 100 ? -2.007 -0.495 11.758 1.00 96.69 100 MET A CA 1
ATOM 799 C C . MET A 1 100 ? -2.481 -1.713 12.556 1.00 96.69 100 MET A C 1
ATOM 801 O O . MET A 1 100 ? -3.662 -1.781 12.900 1.00 96.69 100 MET A O 1
ATOM 805 N N . LYS A 1 101 ? -1.571 -2.634 12.916 1.00 96.25 101 LYS A N 1
ATOM 806 C CA . LYS A 1 101 ? -1.886 -3.798 13.770 1.00 96.25 101 LYS A CA 1
ATOM 807 C C . LYS A 1 101 ? -2.441 -3.377 15.133 1.00 96.25 101 LYS A C 1
ATOM 809 O O . LYS A 1 101 ? -3.324 -4.043 15.666 1.00 96.25 101 LYS A O 1
ATOM 814 N N . ARG A 1 102 ? -1.940 -2.274 15.699 1.00 96.56 102 ARG A N 1
ATOM 815 C CA . ARG A 1 102 ? -2.368 -1.733 17.000 1.00 96.56 102 ARG A CA 1
ATOM 816 C C . ARG A 1 102 ? -3.695 -0.967 16.929 1.00 96.56 102 ARG A C 1
ATOM 818 O O . ARG A 1 102 ? -4.469 -1.016 17.886 1.00 96.56 102 ARG A O 1
ATOM 825 N N . ILE A 1 103 ? -3.934 -0.218 15.853 1.00 97.69 103 ILE A N 1
ATOM 826 C CA . ILE A 1 103 ? -5.016 0.776 15.770 1.00 97.69 103 ILE A CA 1
ATOM 827 C C . ILE A 1 103 ? -6.267 0.204 15.103 1.00 97.69 103 ILE A C 1
ATOM 829 O O . ILE A 1 103 ? -7.347 0.288 15.684 1.00 97.69 103 ILE A O 1
ATOM 833 N N . LEU A 1 104 ? -6.139 -0.407 13.922 1.00 98.19 104 LEU A N 1
ATOM 834 C CA . LEU A 1 104 ? -7.284 -0.812 13.095 1.00 98.19 104 LEU A CA 1
ATOM 835 C C . LEU A 1 104 ? -8.274 -1.761 13.797 1.00 98.19 104 LEU A C 1
ATOM 837 O O . LEU A 1 104 ? -9.481 -1.517 13.684 1.00 98.19 104 LEU A O 1
ATOM 841 N N . PRO A 1 105 ? -7.835 -2.760 14.597 1.00 98.06 105 PRO A N 1
ATOM 842 C CA . PRO A 1 105 ? -8.768 -3.653 15.283 1.00 98.06 105 PRO A CA 1
ATOM 843 C C . PRO A 1 105 ? -9.713 -2.933 16.254 1.00 98.06 105 PRO A C 1
ATOM 845 O O . PRO A 1 105 ? -10.838 -3.382 16.460 1.00 98.06 105 PRO A O 1
ATOM 848 N N . LYS A 1 106 ? -9.301 -1.783 16.812 1.00 97.75 106 LYS A N 1
ATOM 849 C CA . LYS A 1 106 ? -10.143 -0.962 17.704 1.00 97.75 106 LYS A CA 1
ATOM 850 C C . LYS A 1 106 ? -11.345 -0.346 16.977 1.00 97.75 106 LYS A C 1
ATOM 852 O O . LYS A 1 106 ? -12.331 -0.011 17.624 1.00 97.75 106 LYS A O 1
ATOM 857 N N . TYR A 1 107 ? -11.272 -0.240 15.650 1.00 97.88 107 TYR A N 1
ATOM 858 C CA . TYR A 1 107 ? -12.323 0.281 14.773 1.00 97.88 107 TYR A CA 1
ATOM 859 C C . TYR A 1 107 ? -13.063 -0.829 14.009 1.00 97.88 107 TYR A C 1
ATOM 861 O O . TYR A 1 107 ? -1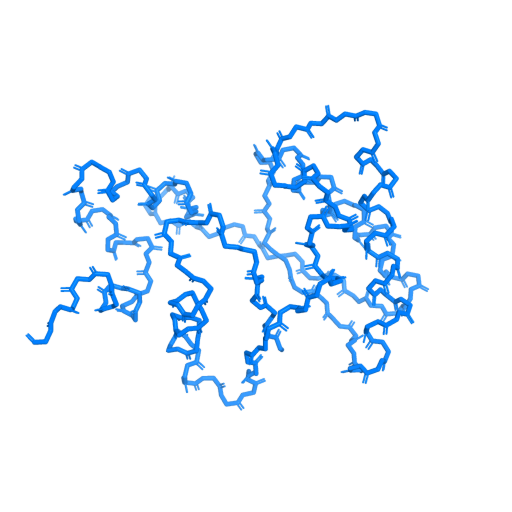3.818 -0.544 13.083 1.00 97.88 107 TYR A O 1
ATOM 869 N N . GLY A 1 108 ? -12.853 -2.101 14.374 1.00 97.62 108 GLY A N 1
ATOM 870 C CA . GLY A 1 108 ? -13.479 -3.240 13.696 1.00 97.62 108 GLY A CA 1
ATOM 871 C C . GLY A 1 108 ? -12.901 -3.537 12.308 1.00 97.62 108 GLY A C 1
ATOM 872 O O . GLY A 1 108 ? -13.573 -4.170 11.497 1.00 97.62 108 GLY A O 1
ATOM 873 N N . ILE A 1 109 ? -11.677 -3.075 12.031 1.00 98.56 109 ILE A N 1
ATOM 874 C CA . ILE A 1 109 ? -10.968 -3.320 10.773 1.00 98.56 109 ILE A CA 1
ATOM 875 C C . ILE A 1 109 ? -9.865 -4.350 11.027 1.00 98.56 109 ILE A C 1
ATOM 877 O O . ILE A 1 109 ? -8.966 -4.132 11.840 1.00 98.56 109 ILE A O 1
ATOM 881 N N . GLU A 1 110 ? -9.907 -5.463 10.305 1.00 98.25 110 GLU A N 1
ATOM 882 C CA . GLU A 1 110 ? -8.885 -6.503 10.358 1.00 98.25 110 GLU A CA 1
ATOM 883 C C . GLU A 1 110 ? -7.729 -6.164 9.409 1.00 98.25 110 GLU A C 1
ATOM 885 O O . GLU A 1 110 ? -7.932 -5.915 8.217 1.00 98.25 110 GLU A O 1
ATOM 890 N N . LEU A 1 111 ? -6.500 -6.151 9.931 1.00 97.75 111 LEU A N 1
ATOM 891 C CA . LEU A 1 111 ? -5.306 -6.044 9.098 1.00 97.75 111 LEU A CA 1
ATOM 892 C C . LEU A 1 111 ? -4.869 -7.439 8.649 1.00 97.75 111 LEU A C 1
ATOM 894 O O . LEU A 1 111 ? -4.557 -8.293 9.476 1.00 97.75 111 LEU A O 1
ATOM 898 N N . VAL A 1 112 ? -4.769 -7.627 7.339 1.00 97.50 112 VAL A N 1
ATOM 899 C CA . VAL A 1 112 ? -4.239 -8.835 6.711 1.00 97.50 112 VAL A CA 1
ATOM 900 C C . VAL A 1 112 ? -2.874 -8.506 6.116 1.00 97.50 112 VAL A C 1
ATOM 902 O O . VAL A 1 112 ? -2.776 -7.853 5.077 1.00 97.50 112 VAL A O 1
ATOM 905 N N . GLU A 1 113 ? -1.809 -8.936 6.788 1.00 95.06 113 GLU A N 1
ATOM 906 C CA . GLU A 1 113 ? -0.443 -8.790 6.281 1.00 95.06 113 GLU A CA 1
ATOM 907 C C . GLU A 1 113 ? -0.077 -9.994 5.408 1.00 95.06 113 GLU A C 1
ATOM 909 O O . GLU A 1 113 ? -0.191 -11.147 5.824 1.00 95.06 113 GLU A O 1
ATOM 914 N N . ILE A 1 114 ? 0.325 -9.716 4.172 1.00 94.50 114 ILE A N 1
ATOM 915 C CA . ILE A 1 114 ? 0.672 -10.711 3.165 1.00 94.50 114 ILE A CA 1
ATOM 916 C C . ILE A 1 114 ? 2.198 -10.861 3.160 1.00 94.50 114 ILE A C 1
ATOM 918 O O . ILE A 1 114 ? 2.886 -9.856 2.945 1.00 94.50 114 ILE A O 1
ATOM 922 N N . PRO A 1 115 ? 2.730 -12.086 3.349 1.00 91.62 115 PRO A N 1
ATOM 923 C CA . PRO A 1 115 ? 4.163 -12.338 3.298 1.00 91.62 115 PRO A CA 1
ATOM 924 C C . PRO A 1 115 ? 4.784 -11.826 2.008 1.00 91.62 115 PRO A C 1
ATOM 926 O O . PRO A 1 115 ? 4.174 -11.875 0.930 1.00 91.62 115 PRO A O 1
ATOM 929 N N . ARG A 1 116 ? 6.019 -11.345 2.112 1.00 89.19 116 ARG A N 1
ATOM 930 C CA . ARG A 1 116 ? 6.706 -10.766 0.965 1.00 89.19 116 ARG A CA 1
ATOM 931 C C . ARG A 1 116 ? 6.903 -11.805 -0.141 1.00 89.19 116 ARG A C 1
ATOM 933 O O . ARG A 1 116 ? 7.388 -12.907 0.094 1.00 89.19 116 ARG A O 1
ATOM 940 N N . LYS A 1 117 ? 6.538 -11.443 -1.374 1.00 88.94 117 LYS A N 1
ATOM 941 C CA . LYS A 1 117 ? 6.704 -12.327 -2.531 1.00 88.94 117 LYS A CA 1
ATOM 942 C C . LYS A 1 117 ? 8.165 -12.352 -2.981 1.00 88.94 117 LYS A C 1
ATOM 944 O O . LYS A 1 117 ? 8.774 -11.303 -3.209 1.00 88.94 117 LYS A O 1
ATOM 949 N N . GLU A 1 118 ? 8.685 -13.555 -3.172 1.00 89.12 118 GLU A N 1
ATOM 950 C CA . GLU A 1 118 ? 10.012 -13.801 -3.726 1.00 89.12 118 GLU A CA 1
ATOM 951 C C . GLU A 1 118 ? 9.933 -14.320 -5.162 1.00 89.12 118 GLU A C 1
ATOM 953 O O . GLU A 1 118 ? 8.979 -14.995 -5.555 1.00 89.12 118 GLU A O 1
ATOM 958 N N . GLN A 1 119 ? 10.972 -14.007 -5.927 1.00 87.38 119 GLN A N 1
ATOM 959 C CA . GLN A 1 119 ? 11.282 -14.593 -7.220 1.00 87.38 119 GLN A CA 1
ATOM 960 C C . GLN A 1 119 ? 12.771 -14.945 -7.212 1.00 87.38 119 GLN A C 1
ATOM 962 O O . GLN A 1 119 ? 13.598 -14.082 -6.933 1.00 87.38 119 GLN A O 1
ATOM 967 N N . ASP A 1 120 ? 13.119 -16.200 -7.497 1.00 86.44 120 ASP A N 1
ATOM 968 C CA . ASP A 1 120 ? 14.512 -16.677 -7.530 1.00 86.44 120 ASP A CA 1
ATOM 969 C C . ASP A 1 120 ? 15.314 -16.305 -6.253 1.00 86.44 120 ASP A C 1
ATOM 971 O O . ASP A 1 120 ? 16.420 -15.768 -6.330 1.00 86.44 120 ASP A O 1
ATOM 975 N N . ASN A 1 121 ? 14.736 -16.549 -5.066 1.00 85.25 121 ASN A N 1
ATOM 976 C CA . ASN A 1 121 ? 15.278 -16.180 -3.740 1.00 85.25 121 ASN A CA 1
ATOM 977 C C . ASN A 1 121 ? 15.545 -14.675 -3.545 1.00 85.25 121 ASN A C 1
ATOM 979 O O . ASN A 1 121 ? 16.327 -14.277 -2.681 1.00 85.25 121 ASN A O 1
ATOM 983 N N . THR A 1 122 ? 14.926 -13.826 -4.365 1.00 84.31 122 THR A N 1
ATOM 984 C CA . THR A 1 122 ? 15.035 -12.373 -4.271 1.00 84.31 122 THR A CA 1
ATOM 985 C C . THR A 1 122 ? 13.659 -11.771 -4.053 1.00 84.31 122 THR A C 1
ATOM 987 O O . THR A 1 122 ? 12.710 -12.048 -4.788 1.00 84.31 122 THR A O 1
ATOM 990 N N . TYR A 1 123 ? 13.539 -10.903 -3.052 1.00 87.81 123 TYR A N 1
ATOM 991 C CA . TYR 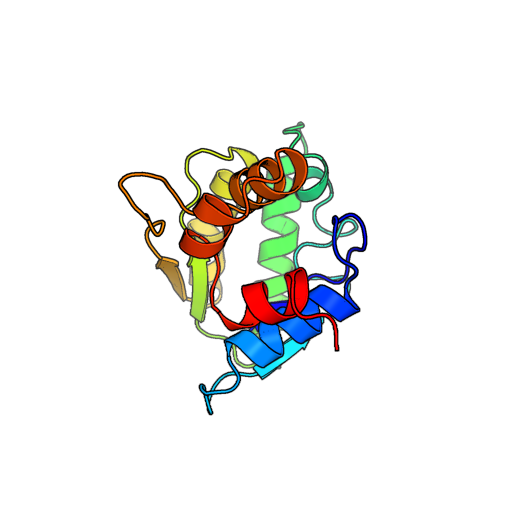A 1 123 ? 12.296 -10.190 -2.813 1.00 87.81 123 TYR A CA 1
ATOM 992 C C . TYR A 1 123 ? 11.932 -9.272 -3.980 1.00 87.81 123 TYR A C 1
ATOM 994 O O . TYR A 1 123 ? 12.730 -8.438 -4.419 1.00 87.81 123 TYR A O 1
ATOM 1002 N N . ILE A 1 124 ? 10.679 -9.360 -4.423 1.00 88.38 124 ILE A N 1
ATOM 1003 C CA . ILE A 1 124 ? 10.124 -8.401 -5.373 1.00 88.38 124 ILE A CA 1
ATOM 1004 C C . ILE A 1 124 ? 9.975 -7.056 -4.649 1.00 88.38 124 ILE A C 1
ATOM 1006 O O . ILE A 1 124 ? 9.332 -6.956 -3.601 1.00 88.38 124 ILE A O 1
ATOM 1010 N N . SER A 1 125 ? 10.593 -6.004 -5.191 1.00 86.94 125 SER A N 1
ATOM 1011 C CA . SER A 1 125 ? 10.484 -4.643 -4.658 1.00 86.94 125 SER A CA 1
ATOM 1012 C C . SER A 1 125 ? 10.535 -3.597 -5.768 1.00 86.94 125 SER A C 1
ATOM 1014 O O . SER A 1 125 ? 11.234 -3.760 -6.770 1.00 86.94 125 SER A O 1
ATOM 1016 N N . ALA A 1 126 ? 9.838 -2.476 -5.569 1.00 84.88 126 ALA A N 1
ATOM 1017 C CA . ALA A 1 126 ? 9.839 -1.378 -6.533 1.00 84.88 126 ALA A CA 1
ATOM 1018 C C . ALA A 1 126 ? 11.239 -0.760 -6.719 1.00 84.88 126 ALA A C 1
ATOM 1020 O O . ALA A 1 126 ? 11.580 -0.319 -7.814 1.00 84.88 126 ALA A O 1
ATOM 1021 N N . SER A 1 127 ? 12.066 -0.746 -5.667 1.00 84.69 127 SER A N 1
ATOM 1022 C CA . SER A 1 127 ? 13.454 -0.274 -5.747 1.00 84.69 127 SER A CA 1
ATOM 1023 C C . SER A 1 127 ? 14.313 -1.167 -6.639 1.00 84.69 127 SER A C 1
ATOM 1025 O O . SER A 1 127 ? 15.078 -0.648 -7.447 1.00 84.69 127 SER A O 1
ATOM 1027 N N . LEU A 1 128 ? 14.151 -2.491 -6.544 1.00 89.25 128 LEU A N 1
ATOM 1028 C CA . LEU A 1 128 ? 14.869 -3.434 -7.399 1.00 89.25 128 LEU A CA 1
ATOM 1029 C C . LEU A 1 128 ? 14.412 -3.339 -8.861 1.00 89.25 128 LEU A C 1
ATOM 1031 O O . LEU A 1 128 ? 15.250 -3.311 -9.756 1.00 89.25 128 LEU A O 1
ATOM 1035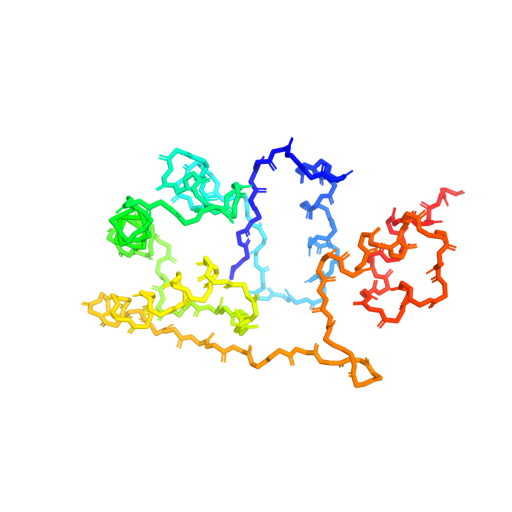 N N . VAL A 1 129 ? 13.104 -3.199 -9.104 1.00 90.62 129 VAL A N 1
ATOM 1036 C CA . VAL A 1 129 ? 12.567 -2.970 -10.459 1.00 90.62 129 VAL A CA 1
ATOM 1037 C C . VAL A 1 129 ? 13.154 -1.697 -11.073 1.00 90.62 129 VAL A C 1
ATOM 1039 O O . VAL A 1 129 ? 13.629 -1.732 -12.203 1.00 90.62 129 VAL A O 1
ATOM 1042 N N . ARG A 1 130 ? 13.189 -0.582 -10.327 1.00 89.12 130 ARG A N 1
ATOM 1043 C CA . ARG A 1 130 ? 13.813 0.665 -10.803 1.00 89.12 130 ARG A CA 1
ATOM 1044 C C . ARG A 1 130 ? 15.307 0.514 -11.062 1.00 89.12 130 ARG A C 1
ATOM 1046 O O . ARG A 1 130 ? 15.792 1.079 -12.031 1.00 89.12 130 ARG A O 1
ATOM 1053 N N . LYS A 1 131 ? 16.023 -0.254 -10.236 1.00 91.38 131 LYS A N 1
ATOM 1054 C CA . LYS A 1 131 ? 17.435 -0.557 -10.485 1.00 91.38 131 LYS A CA 1
ATOM 1055 C C . LYS A 1 131 ? 17.614 -1.261 -11.834 1.00 91.38 131 LYS A C 1
ATOM 1057 O O . LYS A 1 131 ? 18.415 -0.803 -12.632 1.00 91.38 131 LYS A O 1
ATOM 1062 N N . TYR A 1 132 ? 16.830 -2.303 -12.119 1.00 93.50 132 TYR A N 1
ATOM 1063 C CA . TYR A 1 132 ? 16.905 -2.985 -13.416 1.00 93.50 132 TYR A CA 1
ATOM 1064 C C . TYR A 1 132 ? 16.480 -2.106 -14.598 1.00 93.50 132 TYR A C 1
ATOM 1066 O O . TYR A 1 132 ? 17.035 -2.271 -15.677 1.00 93.50 132 TYR A O 1
ATOM 1074 N N . LEU A 1 133 ? 15.555 -1.155 -14.409 1.00 90.50 133 LEU A N 1
ATOM 1075 C CA . LEU A 1 133 ? 15.264 -0.137 -15.431 1.00 90.50 133 LEU A CA 1
ATOM 1076 C C . LEU A 1 133 ? 16.487 0.741 -15.716 1.00 90.50 133 LEU A C 1
ATOM 1078 O O . LEU A 1 133 ? 16.810 0.970 -16.874 1.00 90.50 133 LEU A O 1
ATOM 1082 N N . THR A 1 134 ? 17.165 1.224 -14.673 1.00 90.88 134 THR A N 1
ATOM 1083 C CA . THR A 1 134 ? 18.362 2.069 -14.814 1.00 90.88 134 THR A CA 1
ATOM 1084 C C . THR A 1 134 ? 19.539 1.312 -15.429 1.00 90.88 134 THR A C 1
ATOM 1086 O O . THR A 1 134 ? 20.283 1.886 -16.220 1.00 90.88 134 THR A O 1
ATOM 1089 N N . ASP A 1 135 ? 19.694 0.034 -15.081 1.00 94.56 135 ASP A N 1
ATOM 1090 C CA . ASP A 1 135 ? 20.779 -0.832 -15.556 1.00 94.56 135 ASP A CA 1
ATOM 1091 C C . ASP A 1 135 ? 20.494 -1.436 -16.955 1.00 94.56 135 ASP A C 1
ATOM 1093 O O . ASP A 1 135 ? 21.303 -2.216 -17.454 1.00 94.56 135 ASP A O 1
ATOM 1097 N N . ASP A 1 136 ? 19.351 -1.105 -17.577 1.00 92.00 136 ASP A N 1
ATOM 1098 C CA . ASP A 1 136 ? 18.841 -1.685 -18.836 1.00 92.00 136 ASP A CA 1
ATOM 1099 C C . ASP A 1 136 ? 18.738 -3.232 -18.819 1.00 92.00 136 ASP A C 1
ATOM 1101 O O . ASP A 1 136 ? 18.765 -3.92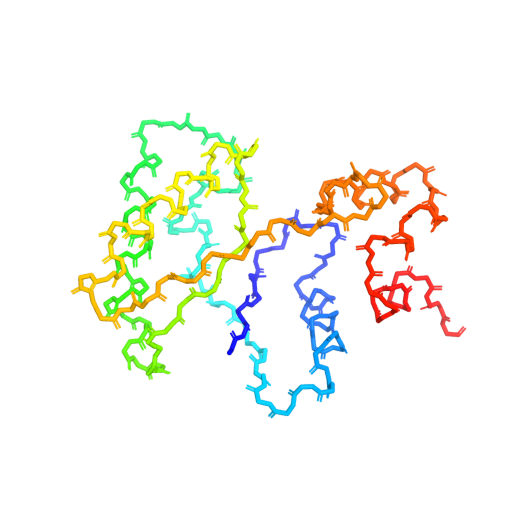5 -19.839 1.00 92.00 136 ASP A O 1
ATOM 1105 N N . ASP A 1 137 ? 18.578 -3.812 -17.625 1.00 93.56 137 ASP A N 1
ATOM 1106 C CA . ASP A 1 137 ? 18.454 -5.256 -17.408 1.00 93.56 137 ASP A CA 1
ATOM 1107 C C . ASP A 1 137 ? 16.994 -5.704 -17.566 1.00 93.56 137 ASP A C 1
ATOM 1109 O O . ASP A 1 137 ? 16.291 -6.107 -16.630 1.00 93.56 137 ASP A O 1
ATOM 1113 N N . THR A 1 138 ? 16.514 -5.624 -18.805 1.00 91.56 138 THR A N 1
ATOM 1114 C CA . THR A 1 138 ? 15.136 -5.996 -19.154 1.00 91.56 138 THR A CA 1
ATOM 1115 C C . THR A 1 138 ? 14.832 -7.471 -18.876 1.00 91.56 138 THR A C 1
ATOM 1117 O O . THR A 1 138 ? 13.683 -7.824 -18.599 1.00 91.56 138 THR A O 1
ATOM 1120 N N . MET A 1 139 ? 15.846 -8.343 -18.919 1.00 92.25 139 MET A N 1
ATOM 1121 C CA . MET A 1 139 ? 15.692 -9.775 -18.674 1.00 92.25 139 MET A CA 1
ATOM 1122 C C . MET A 1 139 ? 15.308 -10.055 -17.221 1.00 92.25 139 MET A C 1
ATOM 1124 O O . MET A 1 139 ? 14.345 -10.788 -16.987 1.00 92.25 139 MET A O 1
ATOM 1128 N N . ASN A 1 140 ? 16.026 -9.488 -16.247 1.00 92.25 140 ASN A N 1
ATOM 1129 C CA . ASN A 1 140 ? 15.684 -9.688 -14.839 1.00 92.25 140 ASN A CA 1
ATOM 1130 C C . ASN A 1 140 ? 14.459 -8.873 -14.422 1.00 92.25 140 ASN A C 1
ATOM 1132 O O . ASN A 1 140 ? 13.649 -9.367 -13.637 1.00 92.25 140 ASN A O 1
ATOM 1136 N N . LEU A 1 141 ? 14.240 -7.693 -15.008 1.00 92.69 141 LEU A N 1
ATOM 1137 C CA . LEU A 1 141 ? 13.036 -6.908 -14.743 1.00 92.69 141 LEU A CA 1
ATOM 1138 C C . LEU A 1 141 ? 11.753 -7.682 -15.059 1.00 92.69 141 LEU A C 1
ATOM 1140 O O . LEU A 1 141 ? 10.838 -7.716 -14.235 1.00 92.69 141 LEU A O 1
ATOM 1144 N N . LYS A 1 142 ? 11.695 -8.337 -16.227 1.00 92.56 142 LYS A N 1
ATOM 1145 C CA . LYS A 1 142 ? 10.522 -9.107 -16.678 1.00 92.56 142 LYS A CA 1
ATOM 1146 C C . LYS A 1 142 ? 10.161 -10.274 -15.755 1.00 92.56 142 LYS A C 1
ATOM 1148 O O . LYS A 1 142 ? 9.036 -10.754 -15.819 1.00 92.56 142 LYS A O 1
ATOM 1153 N N . LYS A 1 143 ? 11.079 -10.721 -14.892 1.00 91.88 143 LYS A N 1
ATOM 1154 C CA . LYS A 1 143 ? 10.802 -11.751 -13.879 1.00 91.88 143 LYS A CA 1
ATOM 1155 C C . LYS A 1 143 ? 10.093 -11.193 -12.642 1.00 91.88 143 LYS A C 1
ATOM 1157 O O . LYS A 1 143 ? 9.436 -11.949 -11.936 1.00 91.88 143 LYS A O 1
ATOM 1162 N N . LEU A 1 144 ? 10.239 -9.896 -12.357 1.00 90.75 144 LEU A N 1
ATOM 1163 C CA . LEU A 1 144 ? 9.734 -9.274 -11.127 1.00 90.75 144 LEU A CA 1
ATOM 1164 C C . LEU A 1 144 ? 8.357 -8.620 -11.274 1.00 90.75 144 LEU A C 1
ATOM 1166 O O . LEU A 1 144 ? 7.698 -8.371 -10.265 1.00 90.75 144 LEU A O 1
ATOM 1170 N N . VAL A 1 145 ? 7.931 -8.310 -12.498 1.00 90.00 145 VAL A N 1
ATOM 1171 C CA . VAL A 1 145 ? 6.687 -7.576 -12.771 1.00 90.00 145 VAL A CA 1
ATOM 1172 C C . VAL A 1 145 ? 5.730 -8.414 -13.624 1.00 90.00 145 VAL A C 1
ATOM 1174 O O . VAL A 1 145 ? 6.186 -9.253 -14.402 1.00 90.00 145 VAL A O 1
ATOM 1177 N N . PRO A 1 146 ? 4.404 -8.226 -13.499 1.00 89.56 146 PRO A N 1
ATOM 1178 C CA . PRO A 1 146 ? 3.446 -8.952 -14.325 1.00 89.56 146 PRO A CA 1
ATOM 1179 C C . PRO A 1 146 ? 3.554 -8.545 -15.800 1.00 89.56 146 PRO A C 1
ATOM 1181 O O . PRO A 1 146 ? 4.018 -7.453 -16.134 1.00 89.56 146 PRO A O 1
ATOM 1184 N N . GLU A 1 147 ? 3.064 -9.410 -16.691 1.00 89.44 147 GLU A N 1
ATOM 1185 C CA . GLU A 1 147 ? 3.080 -9.178 -18.142 1.00 89.44 147 GLU A CA 1
ATOM 1186 C C . GLU A 1 147 ? 2.388 -7.862 -18.536 1.00 89.44 147 GLU A C 1
ATOM 1188 O O . GLU A 1 147 ? 2.850 -7.175 -19.443 1.00 89.44 147 GLU A O 1
ATOM 1193 N N . SER A 1 148 ? 1.324 -7.468 -17.827 1.00 89.06 148 SER A N 1
ATOM 1194 C CA . SER A 1 148 ? 0.648 -6.178 -18.027 1.00 89.06 148 SER A CA 1
ATOM 1195 C C . SER A 1 148 ? 1.596 -4.992 -17.823 1.00 89.06 148 SER A C 1
ATOM 1197 O O . SER A 1 148 ? 1.632 -4.080 -18.645 1.00 89.06 148 SER A O 1
ATOM 1199 N N . THR A 1 149 ? 2.435 -5.027 -16.786 1.00 89.06 149 THR A N 1
ATOM 1200 C CA . THR A 1 149 ? 3.464 -4.006 -16.556 1.00 89.06 149 THR A CA 1
ATOM 1201 C C . THR A 1 149 ? 4.556 -4.069 -17.621 1.00 89.06 149 THR A C 1
ATOM 1203 O O . THR A 1 149 ? 4.960 -3.026 -18.118 1.00 89.06 149 THR A O 1
ATOM 1206 N N . VAL A 1 150 ? 4.999 -5.262 -18.039 1.00 89.56 150 VAL A N 1
ATOM 1207 C CA . VAL A 1 150 ? 5.978 -5.405 -19.138 1.00 89.56 150 VAL A CA 1
ATOM 1208 C C . VAL A 1 150 ? 5.466 -4.751 -20.424 1.00 89.56 150 VAL A C 1
ATOM 1210 O O . VAL A 1 150 ? 6.219 -4.036 -21.081 1.00 89.56 150 VAL A O 1
ATOM 1213 N N . LYS A 1 151 ? 4.191 -4.971 -20.769 1.00 87.50 151 LYS A N 1
ATOM 1214 C CA . LYS A 1 151 ? 3.549 -4.364 -21.943 1.00 87.50 151 LYS A CA 1
ATOM 1215 C C . LYS A 1 151 ? 3.518 -2.845 -21.861 1.00 87.50 151 LYS A C 1
ATOM 1217 O O . LYS A 1 151 ? 3.752 -2.204 -22.866 1.00 87.50 151 LYS A O 1
ATOM 1222 N N . ILE A 1 152 ? 3.289 -2.264 -20.690 1.00 83.94 152 ILE A N 1
ATOM 1223 C CA . ILE A 1 152 ? 3.279 -0.800 -20.555 1.00 83.94 152 ILE A CA 1
ATOM 1224 C C . ILE A 1 152 ? 4.705 -0.226 -20.591 1.00 83.94 152 ILE A C 1
ATOM 1226 O O . ILE A 1 152 ? 4.918 0.847 -21.138 1.00 83.94 152 ILE A O 1
ATOM 1230 N N . LEU A 1 153 ? 5.693 -0.939 -20.036 1.00 85.06 153 LEU A N 1
ATOM 1231 C CA . LEU A 1 153 ? 7.085 -0.473 -19.989 1.00 85.06 153 LEU A CA 1
ATOM 1232 C C . LEU A 1 153 ? 7.821 -0.575 -21.331 1.00 85.06 153 LEU A C 1
ATOM 1234 O O . LEU A 1 153 ? 8.688 0.249 -21.606 1.00 85.06 153 LEU A O 1
ATOM 1238 N N . PHE A 1 154 ? 7.529 -1.605 -22.129 1.00 85.25 154 PHE A N 1
ATOM 1239 C CA . PHE A 1 154 ? 8.268 -1.903 -23.365 1.00 85.25 154 PHE A CA 1
ATOM 1240 C C . PHE A 1 154 ? 7.379 -2.103 -24.591 1.00 85.25 154 PHE A C 1
ATOM 1242 O O . PHE A 1 154 ? 7.895 -2.338 -25.683 1.00 85.25 154 PHE A O 1
ATOM 1249 N N . GLY A 1 155 ? 6.060 -2.087 -24.422 1.00 72.25 155 GLY A N 1
ATOM 1250 C CA . GLY A 1 155 ? 5.130 -2.058 -25.538 1.00 72.25 155 GLY A CA 1
ATOM 1251 C C . GLY A 1 155 ? 5.074 -0.642 -26.078 1.00 72.25 155 GLY A C 1
ATOM 1252 O O . GLY A 1 155 ? 4.316 0.190 -25.593 1.00 72.25 155 GLY A O 1
ATOM 1253 N N . SER A 1 156 ? 5.907 -0.381 -27.073 1.00 53.59 156 SER A N 1
ATOM 1254 C CA . SER A 1 156 ? 5.594 0.619 -28.085 1.00 53.59 156 SER A CA 1
ATOM 1255 C C . SER A 1 156 ? 4.573 0.014 -29.054 1.00 53.59 156 SER A C 1
ATOM 1257 O O . SER A 1 156 ? 4.599 -1.202 -29.261 1.00 53.59 156 SER A O 1
ATOM 1259 N N . ASP A 1 157 ? 3.700 0.858 -29.607 1.00 41.50 157 ASP A N 1
ATOM 1260 C CA . ASP A 1 157 ? 2.754 0.544 -30.692 1.00 41.50 157 ASP A CA 1
ATOM 1261 C C . ASP A 1 157 ? 3.302 -0.413 -31.773 1.00 41.50 157 ASP A C 1
ATOM 1263 O O . ASP A 1 157 ? 4.469 -0.236 -32.205 1.00 41.50 157 ASP A O 1
#

Sequence (157 aa):
MIFVGEEDKSVFSFMERFAMVCEGVADLKNVKVVPSGPFILSRTSFPEYFFKESDADIVENVENDITFFAERIAPYLSISYRFVGEEPNDSVTNEYNLAMKRILPKYGIELVEIPRKEQDNTYISASLVRKYLTDDDTMNLKKLVPESTVKILFGSD

Foldseek 3Di:
DAEQEQDQPDPDHSVLSQQLVCLVCVVPPPDDYDHNPCQAPHCVQAVCSVVLDDDPCLLVSLLRSLQCCLPPPCVVVVAQEDEEEDDPPRPSVNSSVVSNCVPNVVSNHYYHYDYFDDDPNHTQDPVVLVVCVVVVVLVVNPRRDDPSVVCSVPVDD

Secondary structure (DSSP, 8-state):
-EEEP----SSS-HHHHHHHHHHHTTT-TT--EEE-GGGSS-TTT-THHHHT---SSHHHHHHHHHHHIIIIITTTTT--EEEEE--TT-HHHHHHHHHHHHHGGGGT-EEEEEPPPEETTEE--HHHHHHHHHTT-HHHHHHHS-HHHHHHHH---

pLDDT: mean 88.26, std 9.14, range [41.5, 98.56]